Protein AF-A0A1R0LEW6-F1 (afdb_monomer_lite)

pLDDT: mean 81.39, std 16.22, range [41.88, 95.75]

Foldseek 3Di:
DDPPPDDDPVRVLVVVQQAAFVVVLPAPPQLVVQCVVVVNTGPVSQQADAPVNQLPGPSRAPVSVVSNQVSQVVSVHHHDHDDPPDDNVVSHVVPPVPDDDDPPPPPDD

Radius of gyration: 20.16 Å; chains: 1; bounding box: 90×30×34 Å

Sequence (109 aa):
EGIDMGPSPTDAALAADLALPIEELELTVRSYNCLKREGVHSVGELMARSEADLLDIRNFGAKSIDEVKAKLAGMGLGLKDSPPGFDPTAAAFDADDNGGTGFMETEQY

Structure (mmCIF, N/CA/C/O backbone):
data_AF-A0A1R0LEW6-F1
#
_entry.id   AF-A0A1R0LEW6-F1
#
loop_
_atom_site.group_PDB
_atom_site.id
_atom_site.type_symbol
_atom_site.label_atom_id
_atom_site.label_alt_id
_atom_site.label_comp_id
_atom_site.label_asym_id
_atom_site.label_entity_id
_atom_site.label_seq_id
_atom_site.pdbx_PDB_ins_code
_atom_site.Cartn_x
_atom_site.Cartn_y
_atom_site.Cartn_z
_atom_site.occupancy
_atom_site.B_iso_or_equiv
_atom_site.auth_seq_id
_atom_site.auth_comp_id
_atom_site.auth_asym_id
_atom_site.auth_atom_id
_atom_site.pdbx_PDB_model_num
ATOM 1 N N . GLU A 1 1 ? -36.928 -8.802 22.764 1.00 48.84 1 GLU A N 1
ATOM 2 C CA . GLU A 1 1 ? -36.569 -7.602 21.985 1.00 48.84 1 GLU A CA 1
ATOM 3 C C . GLU A 1 1 ? -35.124 -7.776 21.551 1.00 48.84 1 GLU A C 1
ATOM 5 O O . GLU A 1 1 ? -34.283 -8.039 22.402 1.00 48.84 1 GLU A O 1
ATOM 10 N N . GLY A 1 2 ? -34.865 -7.822 20.243 1.00 57.91 2 GLY A N 1
ATOM 11 C CA . GLY A 1 2 ? -33.509 -7.957 19.714 1.00 57.91 2 GLY A CA 1
ATOM 12 C C . GLY A 1 2 ? -32.853 -6.586 19.729 1.00 57.91 2 GLY A C 1
ATOM 13 O O . GLY A 1 2 ? -33.384 -5.659 19.126 1.00 57.91 2 GLY A O 1
ATOM 14 N N . ILE A 1 3 ? -31.752 -6.441 20.458 1.00 60.84 3 ILE A N 1
ATOM 15 C CA . ILE A 1 3 ? -30.924 -5.241 20.383 1.00 60.84 3 ILE A CA 1
ATOM 16 C C . ILE A 1 3 ? -30.279 -5.201 18.998 1.00 60.84 3 ILE A C 1
ATOM 18 O O . ILE A 1 3 ? -29.309 -5.901 18.723 1.00 60.84 3 ILE A O 1
ATOM 22 N N . ASP A 1 4 ? -30.869 -4.398 18.121 1.00 58.59 4 ASP A N 1
ATOM 23 C CA . ASP A 1 4 ? -30.281 -3.937 16.868 1.00 58.59 4 ASP A CA 1
ATOM 24 C C . ASP A 1 4 ? -29.152 -2.961 17.236 1.00 58.59 4 ASP A C 1
ATOM 26 O O . ASP A 1 4 ? -29.300 -1.737 17.241 1.00 58.59 4 ASP A O 1
ATOM 30 N N . MET A 1 5 ? -28.049 -3.521 17.739 1.00 55.16 5 MET A N 1
ATOM 31 C CA . MET A 1 5 ? -26.820 -2.775 17.939 1.00 55.16 5 MET A CA 1
ATOM 32 C C . MET A 1 5 ? -26.283 -2.529 16.535 1.00 55.16 5 MET A C 1
ATOM 34 O O . MET A 1 5 ?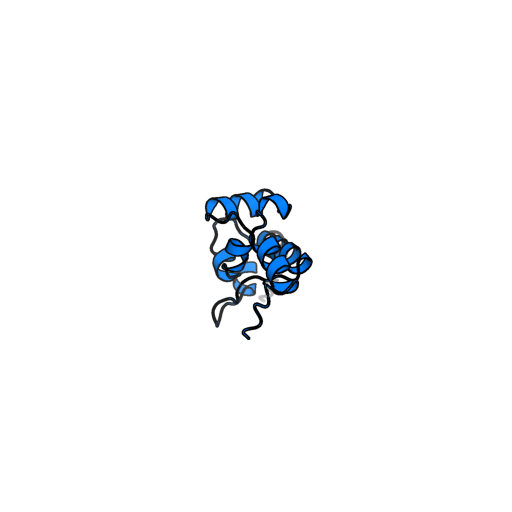 -25.637 -3.395 15.946 1.00 55.16 5 MET A O 1
ATOM 38 N N . GLY A 1 6 ? -26.623 -1.359 15.989 1.00 61.50 6 GLY A N 1
ATOM 39 C CA . GLY A 1 6 ? -25.984 -0.830 14.790 1.00 61.50 6 GLY A CA 1
ATOM 40 C C . GLY A 1 6 ? -24.460 -0.936 14.911 1.00 61.50 6 GLY A C 1
ATOM 41 O O . GLY A 1 6 ? -23.951 -1.072 16.030 1.00 61.50 6 GLY A O 1
ATOM 42 N N . PRO A 1 7 ? -23.734 -0.912 13.778 1.00 61.97 7 PRO A N 1
ATOM 43 C CA . PRO A 1 7 ? -22.305 -1.198 13.758 1.00 61.97 7 PRO A CA 1
ATOM 44 C C . PRO A 1 7 ? -21.616 -0.401 14.858 1.00 61.97 7 PRO A C 1
ATOM 46 O O . PRO A 1 7 ? -21.846 0.807 14.994 1.00 61.97 7 PRO A O 1
ATOM 49 N N . SER A 1 8 ? -20.827 -1.101 15.676 1.00 71.00 8 SER A N 1
ATOM 50 C CA . SER A 1 8 ? -20.051 -0.463 16.729 1.00 71.00 8 SER A CA 1
ATOM 51 C C . SER A 1 8 ? -19.300 0.724 16.116 1.00 71.00 8 SER A C 1
ATOM 53 O O . SER A 1 8 ? -18.830 0.613 14.980 1.00 71.00 8 SER A O 1
ATOM 55 N N . PRO A 1 9 ? -19.147 1.860 16.816 1.00 71.62 9 PRO A N 1
ATOM 56 C CA . PRO A 1 9 ? -18.369 2.987 16.301 1.00 71.62 9 PRO A CA 1
ATOM 57 C C . PRO A 1 9 ? -16.958 2.579 15.835 1.00 71.62 9 PRO A C 1
ATOM 59 O O . PRO A 1 9 ? -16.410 3.210 14.938 1.00 71.62 9 PRO A O 1
ATOM 62 N N . THR A 1 10 ? -16.400 1.491 16.379 1.00 74.94 10 THR A N 1
ATOM 63 C CA . THR A 1 10 ? -15.149 0.880 15.900 1.00 74.94 10 THR A CA 1
ATOM 64 C C . THR A 1 10 ? -15.275 0.202 14.537 1.00 74.94 10 THR A C 1
ATOM 66 O O . THR A 1 10 ? -14.384 0.351 13.708 1.00 74.94 10 THR A O 1
ATOM 69 N N . ASP A 1 11 ? -16.371 -0.509 14.275 1.00 76.50 11 ASP A N 1
ATOM 70 C CA . ASP A 1 11 ? -16.589 -1.208 13.003 1.00 76.50 11 ASP A CA 1
ATOM 71 C C . ASP A 1 11 ? -16.872 -0.215 11.873 1.00 76.50 11 ASP A C 1
ATOM 73 O O . ASP A 1 11 ? -16.410 -0.394 10.749 1.00 76.50 11 ASP A O 1
ATOM 77 N N . ALA A 1 12 ? -17.598 0.865 12.179 1.00 79.75 12 ALA A N 1
ATOM 78 C CA . ALA A 1 12 ? -17.854 1.942 11.229 1.00 79.75 12 ALA A CA 1
ATOM 79 C C . ALA A 1 12 ? -16.568 2.695 10.847 1.00 79.75 12 ALA A C 1
ATOM 81 O O . ALA A 1 12 ? -16.382 3.020 9.675 1.00 79.75 12 ALA A O 1
ATOM 82 N N . ALA A 1 13 ? -15.676 2.942 11.814 1.00 81.75 13 ALA A N 1
ATOM 83 C CA . ALA A 1 13 ? -14.372 3.552 11.556 1.00 81.75 13 ALA A CA 1
ATOM 84 C C . ALA A 1 13 ? -13.488 2.639 10.693 1.00 81.75 13 ALA A C 1
ATOM 86 O O . ALA A 1 13 ? -12.990 3.073 9.660 1.00 81.75 13 ALA A O 1
ATOM 87 N N . LEU A 1 14 ? -13.399 1.350 11.038 1.00 85.19 14 LEU A N 1
ATOM 88 C CA . LEU A 1 14 ? -12.642 0.378 10.251 1.00 85.19 14 LEU A CA 1
ATOM 89 C C . LEU A 1 14 ? -13.172 0.266 8.815 1.00 85.19 14 LEU A C 1
ATOM 91 O O . LEU A 1 14 ? -12.396 0.231 7.867 1.00 85.19 14 LEU A O 1
ATOM 95 N N . ALA A 1 15 ? -14.494 0.238 8.630 1.00 86.56 15 ALA A N 1
ATOM 96 C CA . ALA A 1 15 ? -15.093 0.204 7.298 1.00 86.56 15 ALA A CA 1
ATOM 97 C C . ALA A 1 15 ? -14.737 1.446 6.463 1.00 86.56 15 ALA A C 1
ATOM 99 O O . ALA A 1 15 ? -14.540 1.324 5.253 1.00 86.56 15 ALA A O 1
ATOM 100 N N . ALA A 1 16 ? -14.632 2.619 7.095 1.00 88.12 16 ALA A N 1
ATOM 101 C CA . ALA A 1 16 ? -14.185 3.838 6.430 1.00 8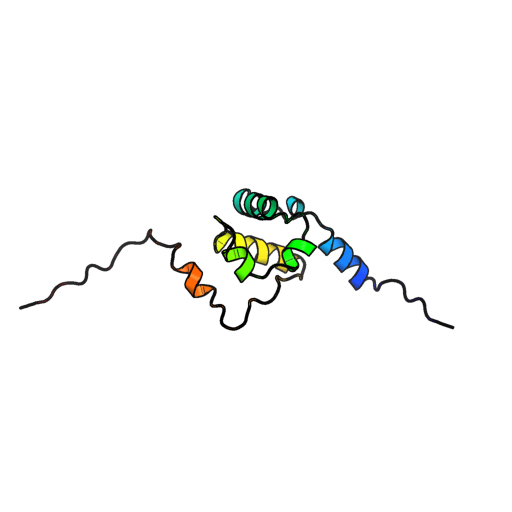8.12 16 ALA A CA 1
ATOM 102 C C . ALA A 1 16 ? -12.707 3.747 6.023 1.00 88.12 16 ALA A C 1
ATOM 104 O O . ALA A 1 16 ? -12.384 4.041 4.872 1.00 88.12 16 ALA A O 1
ATOM 105 N N . ASP A 1 17 ? -11.839 3.263 6.914 1.00 90.25 17 ASP A N 1
ATOM 106 C CA . ASP A 1 17 ? -10.409 3.114 6.624 1.00 90.25 17 ASP A CA 1
ATOM 107 C C . ASP A 1 17 ? -10.157 2.096 5.501 1.00 90.25 17 ASP A C 1
ATOM 109 O O . ASP A 1 17 ? -9.327 2.325 4.626 1.00 90.25 17 ASP A O 1
ATOM 113 N N . LEU A 1 18 ? -10.915 0.994 5.462 1.00 91.31 18 LEU A N 1
ATOM 114 C CA . LEU A 1 18 ? -10.822 -0.016 4.399 1.00 91.31 18 LEU A CA 1
ATOM 115 C C . LEU A 1 18 ? -11.309 0.504 3.038 1.00 91.31 18 LEU A C 1
ATOM 117 O O . LEU A 1 18 ? -10.805 0.070 1.999 1.00 91.31 18 LEU A O 1
ATOM 121 N N . ALA A 1 19 ? -12.284 1.416 3.033 1.00 92.56 19 ALA A N 1
ATOM 122 C CA . ALA A 1 19 ? -12.812 2.037 1.821 1.00 92.56 19 ALA A CA 1
ATOM 123 C C . ALA A 1 19 ? -11.914 3.162 1.277 1.00 92.56 19 ALA A C 1
ATOM 125 O O . ALA A 1 19 ? -12.137 3.629 0.157 1.00 92.56 19 ALA A O 1
ATOM 126 N N . LEU A 1 20 ? -10.904 3.586 2.043 1.00 94.00 20 LEU A N 1
ATOM 127 C CA . LEU A 1 20 ? -9.983 4.647 1.662 1.00 94.00 20 LEU A CA 1
ATOM 128 C C . LEU A 1 20 ? -9.206 4.265 0.385 1.00 94.00 20 LEU A C 1
ATOM 130 O O . LEU A 1 20 ? -8.657 3.157 0.302 1.00 94.00 20 LEU A O 1
ATOM 134 N N . PRO A 1 21 ? -9.128 5.147 -0.625 1.00 95.38 21 PRO A N 1
ATOM 135 C CA . PRO A 1 21 ? -8.347 4.882 -1.824 1.00 95.38 21 PRO A CA 1
ATOM 1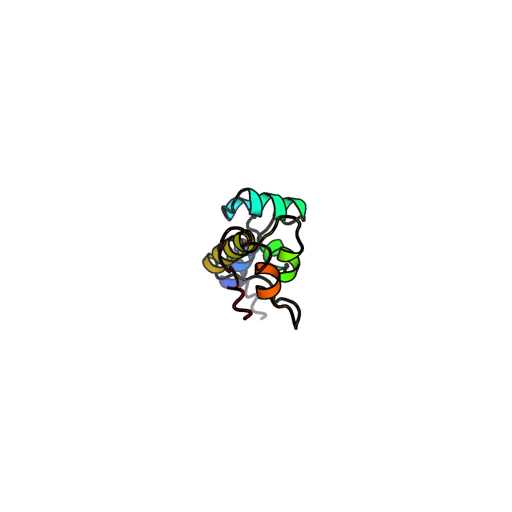36 C C . PRO A 1 21 ? -6.846 4.956 -1.527 1.00 95.38 21 PRO A C 1
ATOM 138 O O . PRO A 1 21 ? -6.383 5.790 -0.748 1.00 95.38 21 PRO A O 1
ATOM 141 N N . ILE A 1 22 ? -6.043 4.147 -2.225 1.00 94.25 22 ILE A N 1
ATOM 142 C CA . ILE A 1 22 ? -4.576 4.160 -2.046 1.00 94.25 22 ILE A CA 1
ATOM 143 C C . ILE A 1 22 ? -3.919 5.496 -2.439 1.00 94.25 22 ILE A C 1
ATOM 145 O O . ILE A 1 22 ? -2.761 5.737 -2.108 1.00 94.25 22 ILE A O 1
ATOM 149 N N . GLU A 1 23 ? -4.643 6.359 -3.155 1.00 93.06 23 GLU A N 1
ATOM 150 C CA . GLU A 1 23 ? -4.222 7.720 -3.513 1.00 93.06 23 GLU A CA 1
ATOM 151 C C . GLU A 1 23 ? -4.115 8.625 -2.279 1.00 93.06 23 GLU A C 1
ATOM 153 O O . GLU A 1 23 ? -3.231 9.477 -2.218 1.00 93.06 23 GLU A O 1
ATOM 158 N N . GLU A 1 24 ? -4.952 8.388 -1.266 1.00 92.75 24 GLU A N 1
ATOM 159 C CA . GLU A 1 24 ? -4.965 9.147 -0.011 1.00 92.75 24 GLU A CA 1
ATOM 160 C C . GLU A 1 24 ? -3.889 8.678 0.982 1.00 92.75 24 GLU A C 1
ATOM 162 O O . GLU A 1 24 ? -3.579 9.383 1.938 1.00 92.75 24 GLU A O 1
ATOM 167 N N . LEU A 1 25 ? -3.244 7.529 0.737 1.00 90.50 25 LEU A N 1
ATOM 168 C CA . LEU A 1 25 ? -2.113 7.062 1.550 1.00 90.50 25 LEU A CA 1
ATOM 169 C C . LEU A 1 25 ? -0.827 7.875 1.318 1.00 90.50 25 LEU A C 1
ATOM 171 O O . LEU A 1 25 ? 0.139 7.711 2.068 1.00 90.50 25 LEU A O 1
ATOM 175 N N . GLU A 1 26 ? -0.787 8.736 0.294 1.00 91.88 26 GLU A N 1
ATOM 176 C CA . GLU A 1 26 ? 0.390 9.533 -0.087 1.00 91.88 26 GLU A CA 1
ATOM 177 C C . GLU A 1 26 ? 1.661 8.669 -0.223 1.00 91.88 26 GLU A C 1
ATOM 179 O O . GLU A 1 26 ? 2.734 8.994 0.295 1.00 91.88 26 GLU A O 1
ATOM 184 N N . LEU A 1 27 ? 1.525 7.511 -0.875 1.00 93.19 27 LEU A N 1
ATOM 185 C CA . LEU A 1 27 ? 2.645 6.626 -1.192 1.00 93.19 27 LEU A CA 1
ATOM 186 C C . LEU A 1 27 ? 3.546 7.256 -2.258 1.00 93.19 27 LEU A C 1
ATOM 188 O O . LEU A 1 27 ? 3.119 8.111 -3.041 1.00 93.19 27 LEU A O 1
ATOM 192 N N . THR A 1 28 ? 4.792 6.788 -2.361 1.00 94.00 28 THR A N 1
ATOM 193 C CA . THR A 1 28 ? 5.631 7.215 -3.481 1.00 94.00 28 THR A CA 1
ATOM 194 C C . THR A 1 28 ? 5.028 6.786 -4.815 1.00 94.00 28 THR A C 1
ATOM 196 O O . THR A 1 28 ? 4.349 5.764 -4.934 1.00 94.00 28 THR A O 1
ATOM 199 N N . VAL A 1 29 ? 5.338 7.549 -5.867 1.00 92.94 29 VAL A N 1
ATOM 200 C CA . VAL A 1 29 ? 4.871 7.282 -7.238 1.00 92.94 29 VAL A CA 1
ATOM 201 C C . VAL A 1 29 ? 5.215 5.853 -7.688 1.00 92.94 29 VAL A C 1
ATOM 203 O O . VAL A 1 29 ? 4.460 5.250 -8.447 1.00 92.94 29 VAL A O 1
ATOM 206 N N . ARG A 1 30 ? 6.334 5.286 -7.215 1.00 90.75 30 ARG A N 1
ATOM 207 C CA . ARG A 1 30 ? 6.728 3.889 -7.467 1.00 90.75 30 ARG A CA 1
ATOM 208 C C . ARG A 1 30 ? 5.744 2.915 -6.822 1.00 90.75 30 ARG A C 1
ATOM 210 O O . ARG A 1 30 ? 5.146 2.122 -7.546 1.00 90.75 30 ARG A O 1
ATOM 217 N N . SER A 1 31 ? 5.563 3.010 -5.506 1.00 93.31 31 SER A N 1
ATOM 218 C CA . SER A 1 31 ? 4.692 2.132 -4.721 1.00 93.31 31 SER A CA 1
ATOM 219 C C . SER A 1 31 ? 3.245 2.203 -5.224 1.00 93.31 31 SER A C 1
ATOM 221 O O . SER A 1 31 ? 2.658 1.175 -5.557 1.00 93.31 31 SER A O 1
ATOM 223 N N . TYR A 1 32 ? 2.721 3.416 -5.430 1.00 94.62 32 TYR A N 1
ATOM 224 C CA . TYR A 1 32 ? 1.384 3.645 -5.988 1.00 94.62 32 TYR A CA 1
ATOM 225 C C . TYR A 1 32 ? 1.194 3.011 -7.375 1.00 94.62 32 TYR A C 1
ATOM 227 O O . TYR A 1 32 ? 0.233 2.276 -7.598 1.00 94.62 32 TYR A O 1
ATOM 235 N N . ASN A 1 33 ? 2.113 3.254 -8.318 1.00 94.50 33 ASN A N 1
ATOM 236 C CA . ASN A 1 33 ? 1.960 2.737 -9.682 1.00 94.50 33 ASN A CA 1
ATOM 237 C C . ASN A 1 33 ? 2.063 1.212 -9.758 1.00 94.50 33 ASN A C 1
ATOM 239 O O . ASN A 1 33 ? 1.440 0.614 -10.634 1.00 94.50 33 ASN A O 1
ATOM 243 N N . CYS A 1 34 ? 2.852 0.586 -8.884 1.00 93.75 34 CYS A N 1
ATOM 244 C CA . CYS A 1 34 ? 2.931 -0.870 -8.828 1.00 93.75 34 CYS A CA 1
ATOM 245 C C . CYS A 1 34 ? 1.619 -1.457 -8.293 1.00 93.75 34 CYS A C 1
ATOM 247 O O . CYS A 1 34 ? 1.017 -2.282 -8.972 1.00 93.75 34 CYS A O 1
ATOM 249 N N . LEU A 1 35 ? 1.112 -0.943 -7.167 1.00 94.06 35 LEU A N 1
ATOM 250 C CA . LEU A 1 35 ? -0.171 -1.372 -6.594 1.00 94.06 35 LEU A CA 1
ATOM 251 C C . LEU A 1 35 ? -1.332 -1.194 -7.582 1.00 94.06 35 LEU A C 1
ATOM 253 O O . LEU A 1 35 ? -2.106 -2.121 -7.813 1.00 94.06 35 LEU A O 1
ATOM 257 N N . LYS A 1 36 ? -1.396 -0.041 -8.257 1.00 93.94 36 LYS A N 1
ATOM 258 C CA . LYS A 1 36 ? -2.438 0.250 -9.249 1.00 93.94 36 LYS A CA 1
ATOM 259 C C . LYS A 1 36 ? -2.419 -0.706 -10.446 1.00 93.94 36 LYS A C 1
ATOM 261 O O . LYS A 1 36 ? -3.475 -1.005 -10.996 1.00 93.94 36 LYS A O 1
ATOM 266 N N . ARG A 1 37 ? -1.240 -1.174 -10.870 1.00 93.06 37 ARG A N 1
ATOM 267 C CA . ARG A 1 37 ? -1.096 -2.145 -11.973 1.00 93.06 37 ARG A CA 1
ATOM 268 C C . ARG A 1 37 ? -1.508 -3.556 -11.573 1.00 93.06 37 ARG A C 1
ATOM 270 O O . ARG A 1 37 ? -2.020 -4.280 -12.417 1.00 93.06 37 ARG A O 1
ATOM 277 N N . GLU A 1 38 ? -1.336 -3.897 -10.303 1.00 93.44 38 GLU A N 1
ATOM 278 C CA . GLU A 1 38 ? -1.788 -5.161 -9.707 1.00 93.44 38 GLU A CA 1
ATOM 279 C C . GLU A 1 38 ? -3.285 -5.155 -9.352 1.00 93.44 38 GLU A C 1
ATOM 281 O O . GLU A 1 38 ? -3.801 -6.110 -8.771 1.00 93.44 38 GLU A O 1
ATOM 286 N N . GLY A 1 39 ? -3.999 -4.079 -9.710 1.00 93.06 39 GLY A N 1
ATOM 287 C CA . GLY A 1 39 ? -5.432 -3.932 -9.469 1.00 93.06 39 GLY A CA 1
ATOM 288 C C . GLY A 1 39 ? -5.785 -3.606 -8.020 1.00 93.06 39 GLY A C 1
ATOM 289 O O . GLY A 1 39 ? -6.915 -3.852 -7.618 1.00 93.06 39 GLY A O 1
ATOM 290 N N . VAL A 1 40 ? -4.833 -3.084 -7.240 1.00 94.88 40 VAL A N 1
ATOM 291 C CA . VAL A 1 40 ? -5.080 -2.582 -5.884 1.00 94.88 40 VAL A CA 1
ATOM 292 C C . VAL A 1 40 ? -5.408 -1.092 -5.967 1.00 94.88 40 VAL A C 1
ATOM 294 O O . VAL A 1 40 ? -4.611 -0.285 -6.457 1.00 94.88 40 VAL A O 1
ATOM 297 N N . HIS A 1 41 ? -6.595 -0.727 -5.500 1.00 94.88 41 HIS A N 1
ATOM 298 C CA . HIS A 1 41 ? -7.153 0.623 -5.555 1.00 94.88 41 HIS A CA 1
ATOM 299 C C . HIS A 1 41 ? -7.595 1.143 -4.184 1.00 94.88 41 HIS A C 1
ATOM 301 O O . HIS A 1 41 ? -7.641 2.359 -3.991 1.00 94.88 41 HIS A O 1
ATOM 307 N N . SER A 1 42 ? -7.851 0.253 -3.223 1.00 95.75 42 SER A N 1
ATOM 308 C CA . SER A 1 42 ? -8.254 0.602 -1.854 1.00 95.75 42 SER A CA 1
ATOM 309 C C . SER A 1 42 ? -7.326 0.023 -0.782 1.00 95.75 42 SER A C 1
ATOM 311 O O . SER A 1 42 ? -6.588 -0.937 -1.018 1.00 95.75 42 SER A O 1
ATOM 313 N N . VAL A 1 43 ? -7.383 0.596 0.424 1.00 94.56 43 VAL A N 1
ATOM 314 C CA . VAL A 1 43 ? -6.689 0.078 1.614 1.00 94.56 43 VAL A CA 1
ATOM 315 C C . VAL A 1 43 ? -7.160 -1.334 1.956 1.00 94.56 43 VAL A C 1
ATOM 317 O O . VAL A 1 43 ? -6.335 -2.186 2.281 1.00 94.56 43 VAL A O 1
ATOM 320 N N . GLY A 1 44 ? -8.457 -1.622 1.829 1.00 94.00 44 GLY A N 1
ATOM 321 C CA . GLY A 1 44 ? -8.987 -2.960 2.092 1.00 94.00 44 GLY A CA 1
ATOM 322 C C . GLY A 1 44 ? -8.403 -4.030 1.165 1.00 94.00 44 GLY A C 1
ATOM 323 O O . GLY A 1 44 ? -8.039 -5.114 1.620 1.00 94.00 44 GLY A O 1
ATOM 324 N N . GLU A 1 45 ? -8.236 -3.714 -0.121 1.00 94.69 45 GLU A N 1
ATOM 325 C CA . GLU A 1 45 ? -7.560 -4.603 -1.076 1.00 94.69 45 GLU A CA 1
ATOM 326 C C . GLU A 1 45 ? -6.072 -4.769 -0.758 1.00 94.69 45 GLU A C 1
ATOM 328 O O . GLU A 1 45 ? -5.529 -5.865 -0.906 1.00 94.69 45 GLU A O 1
ATOM 333 N N . LEU A 1 46 ? -5.416 -3.702 -0.295 1.00 94.25 46 LEU A N 1
ATOM 334 C CA . LEU A 1 46 ? -4.014 -3.736 0.109 1.00 94.25 46 LEU A CA 1
ATOM 335 C C . LEU A 1 46 ? -3.797 -4.631 1.337 1.00 94.25 46 LEU A C 1
ATOM 337 O O . LEU A 1 46 ? -2.887 -5.453 1.334 1.00 94.25 46 LEU A O 1
ATOM 341 N N . MET A 1 47 ? -4.661 -4.531 2.352 1.00 93.75 47 MET A N 1
ATOM 342 C CA . MET A 1 47 ? -4.607 -5.373 3.556 1.00 93.75 47 MET A CA 1
ATOM 343 C C . MET A 1 47 ? -4.859 -6.854 3.266 1.00 93.75 47 MET A C 1
ATOM 345 O O . MET A 1 47 ? -4.376 -7.717 3.995 1.00 93.75 47 MET A O 1
ATOM 349 N N . ALA A 1 48 ? -5.601 -7.168 2.202 1.00 92.88 48 ALA A N 1
ATOM 350 C CA . ALA A 1 48 ? -5.827 -8.548 1.784 1.00 92.88 48 ALA A CA 1
ATOM 351 C C . ALA A 1 48 ? -4.570 -9.214 1.190 1.00 92.88 48 ALA A C 1
ATOM 353 O O . ALA A 1 48 ? -4.538 -10.445 1.065 1.00 92.88 48 ALA A O 1
ATOM 354 N N . ARG A 1 49 ? -3.544 -8.428 0.833 1.00 93.38 49 ARG A N 1
ATOM 355 C CA . ARG A 1 49 ? -2.253 -8.914 0.335 1.00 93.38 49 ARG A CA 1
ATOM 356 C C . ARG A 1 49 ? -1.274 -9.129 1.482 1.00 93.38 49 ARG A C 1
ATOM 358 O O . ARG A 1 49 ? -1.226 -8.353 2.438 1.00 93.38 49 ARG A O 1
ATOM 365 N N . SER A 1 50 ? -0.493 -10.198 1.377 1.00 94.12 50 SER A N 1
ATOM 366 C CA . SER A 1 50 ? 0.632 -10.437 2.277 1.00 94.12 50 SER A CA 1
ATOM 367 C C . SER A 1 50 ? 1.883 -9.711 1.793 1.00 94.12 50 SER A C 1
ATOM 369 O O . SER A 1 50 ? 1.993 -9.334 0.628 1.00 94.12 50 SER A O 1
ATOM 371 N N . GLU A 1 51 ? 2.859 -9.541 2.678 1.00 91.69 51 GLU A N 1
ATOM 372 C CA . GLU A 1 51 ? 4.167 -9.006 2.292 1.00 91.69 51 GLU A CA 1
ATOM 373 C C . GLU A 1 51 ? 4.848 -9.858 1.209 1.00 91.69 51 GLU A C 1
ATOM 375 O O . GLU A 1 51 ? 5.477 -9.304 0.311 1.00 91.69 51 GLU A O 1
ATOM 380 N N . ALA A 1 52 ? 4.667 -11.181 1.251 1.00 91.56 52 ALA A N 1
ATOM 381 C CA . ALA A 1 52 ? 5.150 -12.081 0.207 1.00 91.56 52 ALA A CA 1
ATOM 382 C C . ALA A 1 52 ? 4.513 -11.777 -1.157 1.00 91.56 52 ALA A C 1
ATOM 384 O O . ALA A 1 52 ? 5.228 -11.634 -2.145 1.00 91.56 52 ALA A O 1
ATOM 385 N N . ASP A 1 53 ? 3.188 -11.591 -1.196 1.00 92.12 53 ASP A N 1
ATOM 386 C CA . ASP A 1 53 ? 2.479 -11.239 -2.433 1.00 92.12 53 ASP A CA 1
ATOM 387 C C . ASP A 1 53 ? 2.959 -9.895 -2.990 1.00 92.12 53 ASP A C 1
ATOM 389 O O . ASP A 1 53 ? 3.019 -9.711 -4.202 1.00 92.12 53 ASP A O 1
ATOM 393 N N . LEU A 1 54 ? 3.284 -8.946 -2.104 1.00 92.00 54 LEU A N 1
ATOM 394 C CA . LEU A 1 54 ? 3.800 -7.642 -2.502 1.00 92.00 54 LEU A CA 1
ATOM 395 C C . LEU A 1 54 ? 5.238 -7.722 -3.031 1.00 92.00 54 LEU A C 1
ATOM 397 O O . LEU A 1 54 ? 5.555 -7.004 -3.974 1.00 92.00 54 LEU A O 1
ATOM 401 N N . LEU A 1 55 ? 6.095 -8.582 -2.468 1.00 90.75 55 LEU A N 1
ATOM 402 C CA . LEU A 1 55 ? 7.464 -8.798 -2.966 1.00 90.75 55 LEU A CA 1
ATOM 403 C C . LEU A 1 55 ? 7.504 -9.458 -4.347 1.00 90.75 55 LEU A C 1
ATOM 405 O O . LEU A 1 55 ? 8.428 -9.192 -5.113 1.00 90.75 55 LEU A O 1
ATOM 409 N N . ASP A 1 56 ? 6.489 -10.249 -4.690 1.00 90.06 56 ASP A N 1
ATOM 410 C CA . ASP A 1 56 ? 6.355 -10.845 -6.023 1.00 90.06 56 ASP A CA 1
ATOM 411 C C . ASP A 1 56 ? 5.975 -9.818 -7.110 1.00 90.06 56 ASP A C 1
ATOM 413 O O . ASP A 1 56 ? 6.140 -10.075 -8.309 1.00 90.06 56 ASP A O 1
ATOM 417 N N . ILE A 1 57 ? 5.498 -8.625 -6.731 1.00 89.50 57 ILE A N 1
ATOM 418 C CA . ILE A 1 57 ? 5.132 -7.575 -7.686 1.00 89.50 57 ILE A CA 1
ATOM 419 C C . ILE A 1 57 ? 6.391 -7.022 -8.356 1.00 89.50 57 ILE A C 1
ATOM 421 O O . ILE A 1 57 ? 7.330 -6.526 -7.728 1.00 89.50 57 ILE A O 1
ATOM 425 N N . ARG A 1 58 ? 6.388 -6.999 -9.691 1.00 86.88 58 ARG A N 1
ATOM 426 C CA . ARG A 1 58 ? 7.534 -6.511 -10.463 1.00 86.88 58 ARG A CA 1
ATOM 427 C C . ARG A 1 58 ? 7.847 -5.041 -10.148 1.00 86.88 58 ARG A C 1
ATOM 429 O O . ARG A 1 58 ? 7.049 -4.147 -10.430 1.00 86.88 58 ARG A O 1
ATOM 436 N N . ASN A 1 59 ? 9.090 -4.777 -9.739 1.00 83.50 59 ASN A N 1
ATOM 437 C CA . ASN A 1 59 ? 9.605 -3.465 -9.303 1.00 83.50 59 ASN A CA 1
ATOM 438 C C . ASN A 1 59 ? 9.059 -2.968 -7.954 1.00 83.50 59 ASN A C 1
ATOM 440 O O . ASN A 1 59 ? 9.257 -1.792 -7.624 1.00 83.50 59 ASN A O 1
ATOM 444 N N . PHE A 1 60 ? 8.411 -3.842 -7.190 1.00 89.31 60 PHE A N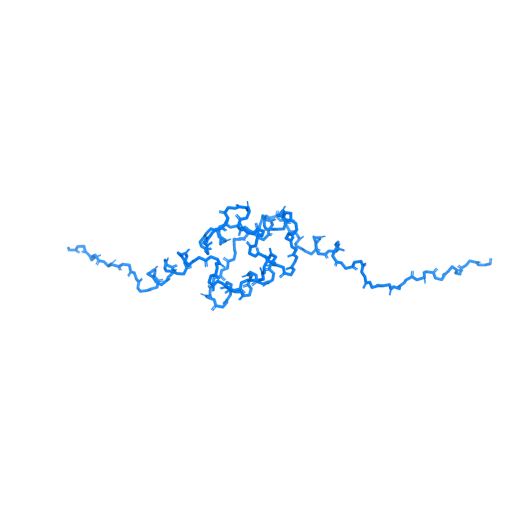 1
ATOM 445 C CA . PHE A 1 60 ? 8.109 -3.624 -5.786 1.00 89.31 60 PHE A CA 1
ATOM 446 C C . PHE A 1 60 ? 9.277 -4.165 -4.964 1.00 89.31 60 PHE A C 1
ATOM 448 O O . PHE A 1 60 ? 9.711 -5.292 -5.161 1.00 89.31 60 PHE A O 1
ATOM 455 N N . GLY A 1 61 ? 9.861 -3.327 -4.114 1.00 87.56 61 GLY A N 1
ATOM 456 C CA . GLY A 1 61 ? 11.015 -3.705 -3.296 1.00 87.56 61 GLY A CA 1
ATOM 457 C C . GLY A 1 61 ? 10.772 -3.418 -1.823 1.00 87.56 61 GLY A C 1
ATOM 458 O O . GLY A 1 61 ? 9.779 -2.778 -1.476 1.00 87.56 61 GLY A O 1
ATOM 459 N N . ALA A 1 62 ? 11.727 -3.812 -0.976 1.00 87.19 62 ALA A N 1
ATOM 460 C CA . ALA A 1 62 ? 11.668 -3.623 0.478 1.00 87.19 62 ALA A CA 1
ATOM 461 C C . ALA A 1 62 ? 11.252 -2.195 0.883 1.00 87.19 62 ALA A C 1
ATOM 463 O O . ALA A 1 62 ? 10.322 -2.021 1.659 1.00 87.19 62 ALA A O 1
ATOM 464 N N . LYS A 1 63 ? 11.820 -1.161 0.244 1.00 89.44 63 LYS A N 1
ATOM 465 C CA . LYS A 1 63 ? 11.451 0.245 0.506 1.00 89.44 63 LYS A CA 1
ATOM 466 C C . LYS A 1 63 ? 9.970 0.552 0.247 1.00 89.44 63 LYS A C 1
ATOM 468 O O . LYS A 1 63 ? 9.351 1.262 1.028 1.00 89.44 63 LYS A O 1
ATOM 473 N N . SER A 1 64 ? 9.393 0.022 -0.835 1.00 92.00 64 SER A N 1
ATOM 474 C CA . SER A 1 64 ? 7.967 0.211 -1.148 1.00 92.00 64 SER A CA 1
ATOM 475 C C . SER A 1 64 ? 7.061 -0.503 -0.145 1.00 92.00 64 SER A C 1
ATOM 477 O O . SER A 1 64 ? 5.977 -0.014 0.163 1.00 92.00 64 SER A O 1
ATOM 479 N N . ILE A 1 65 ? 7.513 -1.636 0.391 1.00 92.44 65 ILE A N 1
ATOM 480 C CA . ILE A 1 65 ? 6.799 -2.384 1.432 1.00 92.44 65 ILE A CA 1
ATOM 481 C C . ILE A 1 65 ? 6.856 -1.641 2.757 1.00 92.44 65 ILE A C 1
ATOM 483 O O . ILE A 1 65 ? 5.823 -1.495 3.406 1.00 92.44 65 ILE A O 1
ATOM 487 N N . ASP A 1 66 ? 8.028 -1.137 3.134 1.00 92.06 66 ASP A N 1
ATOM 488 C CA . ASP A 1 66 ? 8.207 -0.355 4.354 1.00 92.06 66 ASP A CA 1
ATOM 489 C C . ASP A 1 66 ? 7.327 0.899 4.340 1.00 92.06 66 ASP A C 1
ATOM 491 O O . ASP A 1 66 ? 6.668 1.200 5.334 1.00 92.06 66 ASP A O 1
ATOM 495 N N . GLU A 1 67 ? 7.240 1.589 3.198 1.00 92.94 67 GLU A N 1
ATOM 496 C CA . GLU A 1 67 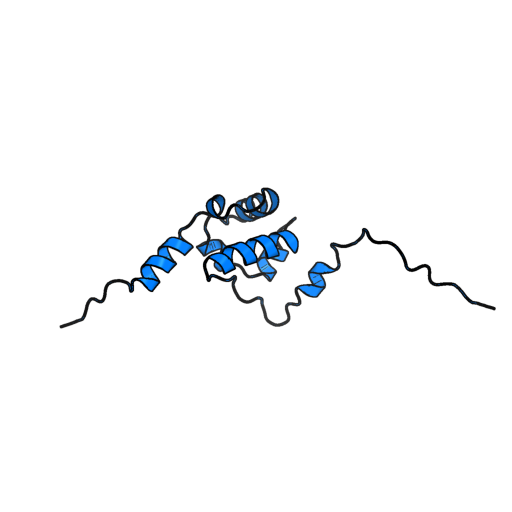? 6.316 2.714 3.005 1.00 92.94 67 GLU A CA 1
ATOM 497 C C . GLU A 1 67 ? 4.859 2.311 3.259 1.00 92.94 67 GLU A C 1
ATOM 499 O O . GLU A 1 67 ? 4.157 2.973 4.025 1.00 92.94 67 GLU A O 1
ATOM 504 N N . VAL A 1 68 ? 4.407 1.213 2.646 1.00 93.81 68 VAL A N 1
ATOM 505 C CA . VAL A 1 68 ? 3.042 0.700 2.826 1.00 93.81 68 VAL A CA 1
ATOM 506 C C . VAL A 1 68 ? 2.780 0.339 4.288 1.00 93.81 68 VAL A C 1
ATOM 508 O O . VAL A 1 68 ? 1.783 0.781 4.860 1.00 93.81 68 VAL A O 1
ATOM 511 N N . LYS A 1 69 ? 3.684 -0.418 4.916 1.00 93.06 69 LYS A N 1
ATOM 512 C CA . LYS A 1 69 ? 3.575 -0.824 6.322 1.00 93.06 69 LYS A CA 1
ATOM 513 C C . LYS A 1 69 ? 3.526 0.382 7.253 1.00 93.06 69 LYS A C 1
ATOM 515 O O . LYS A 1 69 ? 2.696 0.405 8.155 1.00 93.06 69 LYS A O 1
ATOM 520 N N . ALA A 1 70 ? 4.366 1.391 7.024 1.00 93.81 70 ALA A N 1
ATOM 521 C CA . ALA A 1 70 ? 4.387 2.605 7.835 1.00 93.81 70 ALA A CA 1
ATOM 522 C C . ALA A 1 70 ? 3.063 3.381 7.744 1.00 93.81 70 ALA A C 1
ATOM 524 O O . ALA A 1 70 ? 2.556 3.851 8.764 1.00 93.81 70 ALA A O 1
ATOM 525 N N . LYS A 1 71 ? 2.474 3.485 6.543 1.00 93.50 71 LYS A N 1
ATOM 526 C CA . LYS A 1 71 ? 1.178 4.153 6.345 1.00 93.50 71 LYS A CA 1
ATOM 527 C C . LYS A 1 71 ? 0.030 3.389 7.002 1.00 93.50 71 LYS A C 1
ATOM 529 O O . LYS A 1 71 ? -0.766 4.001 7.709 1.00 93.50 71 LYS A O 1
ATOM 534 N N . LEU A 1 72 ? -0.009 2.065 6.840 1.00 92.56 72 LEU A N 1
ATOM 535 C CA . LEU A 1 72 ? -1.008 1.212 7.492 1.00 92.56 72 LEU A CA 1
ATOM 536 C C . LEU A 1 72 ? -0.883 1.262 9.021 1.00 92.56 72 LEU A C 1
ATOM 538 O O . LEU A 1 72 ? -1.884 1.445 9.709 1.00 92.56 72 LEU A O 1
ATOM 542 N N . ALA A 1 73 ? 0.340 1.206 9.556 1.00 92.25 73 ALA A N 1
ATOM 543 C CA . ALA A 1 73 ? 0.585 1.293 10.994 1.00 92.25 73 ALA A CA 1
ATOM 544 C C . ALA A 1 73 ? 0.104 2.626 11.594 1.00 92.25 73 ALA A C 1
ATOM 546 O O . ALA A 1 73 ? -0.406 2.643 12.713 1.00 92.25 73 ALA A O 1
ATOM 547 N N . GLY A 1 74 ? 0.202 3.730 10.843 1.00 90.56 74 GLY A N 1
ATOM 548 C CA . GLY A 1 74 ? -0.343 5.032 11.246 1.00 90.56 74 GLY A CA 1
ATOM 549 C C . GLY A 1 74 ? -1.868 5.048 11.416 1.00 90.56 74 GLY A C 1
ATOM 550 O O . GLY A 1 74 ? -2.383 5.857 12.182 1.00 90.56 74 GLY A O 1
ATOM 551 N N . MET A 1 75 ? -2.574 4.130 10.750 1.00 89.06 75 MET A N 1
ATOM 552 C CA . MET A 1 75 ? -4.025 3.929 10.849 1.00 89.06 75 MET A CA 1
ATOM 553 C C . MET A 1 75 ? -4.396 2.811 11.839 1.00 89.06 75 MET A C 1
ATOM 555 O O . MET A 1 75 ? -5.567 2.500 12.015 1.00 89.06 75 MET A O 1
ATOM 559 N N . GLY A 1 76 ? -3.410 2.177 12.488 1.00 90.25 76 GLY A N 1
ATOM 560 C CA . GLY A 1 76 ? -3.634 0.990 13.320 1.00 90.25 76 GLY A CA 1
ATOM 561 C C . GLY A 1 76 ? -3.952 -0.277 12.515 1.00 90.25 76 GLY A C 1
ATOM 562 O O . GLY A 1 76 ? -4.479 -1.240 13.070 1.00 90.25 76 GLY A O 1
ATOM 563 N N . LEU A 1 77 ? -3.634 -0.280 11.219 1.00 91.81 77 LEU A N 1
ATOM 564 C CA . LEU A 1 77 ? -3.860 -1.382 10.289 1.00 91.81 77 LEU A CA 1
ATOM 565 C C . LEU A 1 77 ? -2.559 -2.136 9.994 1.00 91.81 77 LEU A C 1
ATOM 567 O O . LEU A 1 77 ? -1.453 -1.658 10.254 1.00 91.81 77 LEU A O 1
ATOM 571 N N . GLY A 1 78 ? -2.693 -3.325 9.407 1.00 92.38 78 GLY A N 1
ATOM 572 C CA . GLY A 1 78 ? -1.569 -4.174 9.025 1.00 92.38 78 GLY A CA 1
ATOM 573 C C . GLY A 1 78 ? -1.859 -4.990 7.771 1.00 92.38 78 GLY A C 1
ATOM 574 O O . GLY A 1 78 ? -3.013 -5.204 7.404 1.00 92.38 78 GLY A O 1
ATOM 575 N N . LEU A 1 79 ? -0.790 -5.429 7.109 1.00 93.50 79 LEU A N 1
ATOM 576 C CA . LEU A 1 79 ? -0.878 -6.385 6.007 1.00 93.50 79 LEU A CA 1
ATOM 577 C C . LEU A 1 79 ? -1.256 -7.775 6.525 1.00 93.50 79 LEU A C 1
ATOM 579 O O . LEU A 1 79 ? -1.109 -8.076 7.712 1.00 93.50 79 LEU A O 1
ATOM 583 N N . LYS A 1 80 ? -1.694 -8.637 5.609 1.00 93.62 80 LYS A N 1
ATOM 584 C CA . LYS A 1 80 ? -1.942 -10.046 5.903 1.00 93.62 80 LYS A CA 1
ATOM 585 C C . LYS A 1 80 ? -0.644 -10.777 6.253 1.00 93.62 80 LYS A C 1
ATOM 587 O O . LYS A 1 80 ? 0.413 -10.489 5.688 1.00 93.62 80 LYS A O 1
ATOM 592 N N . ASP A 1 81 ? -0.760 -11.779 7.120 1.00 91.00 81 ASP A N 1
ATOM 593 C CA . ASP A 1 81 ? 0.339 -12.686 7.435 1.00 91.00 81 ASP A CA 1
ATOM 594 C C . ASP A 1 81 ? 0.890 -13.358 6.172 1.00 91.00 81 ASP A C 1
ATOM 596 O O . ASP A 1 81 ? 0.146 -13.876 5.328 1.00 91.00 81 ASP A O 1
ATOM 600 N N . SER A 1 82 ? 2.215 -13.361 6.061 1.00 90.44 82 SER A N 1
ATOM 601 C CA . SER A 1 82 ? 2.928 -14.094 5.021 1.00 90.44 82 SER A CA 1
ATOM 602 C C . SER A 1 82 ? 2.812 -15.610 5.228 1.00 90.44 82 SER A C 1
ATOM 604 O O . SER A 1 82 ? 2.643 -16.077 6.359 1.00 90.44 82 SER A O 1
ATOM 606 N N . PRO A 1 83 ? 2.911 -16.411 4.151 1.00 88.38 83 PRO A N 1
ATOM 607 C CA . PRO A 1 83 ? 2.858 -17.864 4.249 1.00 88.38 83 PRO A CA 1
ATOM 608 C C . PRO A 1 83 ? 3.960 -18.431 5.167 1.00 88.38 83 PRO A C 1
ATOM 610 O O . PRO A 1 83 ? 5.044 -17.852 5.283 1.00 88.38 83 PRO A O 1
ATOM 613 N N . PRO A 1 84 ? 3.715 -19.581 5.826 1.00 87.62 84 PRO A N 1
ATOM 614 C CA . PRO A 1 84 ? 4.683 -20.183 6.736 1.00 87.62 84 PRO A CA 1
ATOM 615 C C . PRO A 1 84 ? 5.976 -20.551 5.999 1.00 87.62 84 PRO A C 1
ATOM 617 O O . PRO A 1 84 ? 5.940 -21.181 4.944 1.00 87.62 84 PRO A O 1
ATOM 620 N N . GLY A 1 85 ? 7.120 -20.175 6.576 1.00 85.50 85 GLY A N 1
ATOM 621 C CA . GLY A 1 85 ? 8.439 -20.374 5.963 1.00 85.50 85 GLY A CA 1
ATOM 622 C C . GLY A 1 85 ? 8.880 -19.249 5.024 1.00 85.50 85 GLY A C 1
ATOM 623 O O . GLY A 1 85 ? 9.942 -19.357 4.418 1.00 85.50 85 GLY A O 1
ATOM 624 N N . PHE A 1 86 ? 8.097 -18.175 4.910 1.00 85.12 86 PHE A N 1
ATOM 625 C CA . PHE A 1 86 ? 8.516 -16.966 4.218 1.00 85.12 86 PHE A CA 1
ATOM 626 C C . PHE A 1 86 ? 9.586 -16.214 5.020 1.00 85.12 86 PHE A C 1
ATOM 628 O O . PHE A 1 86 ? 9.351 -15.832 6.167 1.00 85.12 86 PHE A O 1
ATOM 635 N N . ASP A 1 87 ? 10.745 -15.990 4.402 1.00 82.75 87 ASP A N 1
ATOM 636 C CA . ASP A 1 87 ? 11.826 -15.172 4.949 1.00 82.75 87 ASP A CA 1
ATOM 637 C C . ASP A 1 87 ? 11.959 -13.876 4.124 1.00 82.75 87 ASP A C 1
ATOM 639 O O . ASP A 1 87 ? 12.546 -13.904 3.038 1.00 82.75 87 ASP A O 1
ATOM 643 N N . PRO A 1 88 ? 11.431 -12.731 4.603 1.00 76.19 88 PRO A N 1
ATOM 644 C CA . PRO A 1 88 ? 11.542 -11.455 3.892 1.00 76.19 88 PRO A CA 1
ATOM 645 C C . PRO A 1 88 ? 12.993 -10.976 3.778 1.00 76.19 88 PRO A C 1
ATOM 647 O O . PRO A 1 88 ? 13.320 -10.196 2.883 1.00 76.19 88 PRO A O 1
ATOM 650 N N . THR A 1 89 ? 13.878 -11.456 4.656 1.00 76.62 89 THR A N 1
ATOM 651 C CA . THR A 1 89 ? 15.299 -11.108 4.634 1.00 76.62 89 THR A CA 1
ATOM 652 C C . THR A 1 89 ? 15.967 -11.681 3.390 1.00 76.62 89 THR A C 1
ATOM 654 O O . THR A 1 89 ? 16.750 -10.980 2.758 1.00 76.62 89 THR A O 1
ATOM 657 N N . ALA A 1 90 ? 15.588 -12.895 2.972 1.00 70.56 90 ALA A N 1
ATOM 658 C CA . ALA A 1 90 ? 16.111 -13.542 1.767 1.00 70.56 90 ALA A CA 1
ATOM 659 C C . ALA A 1 90 ? 15.890 -12.705 0.493 1.00 70.56 90 ALA A C 1
ATOM 661 O O . ALA A 1 90 ? 16.772 -12.641 -0.358 1.00 70.56 90 ALA A O 1
ATOM 662 N N . ALA A 1 91 ? 14.746 -12.021 0.388 1.00 63.62 91 ALA A N 1
ATOM 663 C CA . ALA A 1 91 ? 14.418 -11.154 -0.746 1.00 63.62 91 ALA A CA 1
ATOM 664 C C . ALA A 1 91 ? 15.097 -9.768 -0.686 1.00 63.62 91 ALA A C 1
ATOM 666 O O . ALA A 1 91 ? 15.152 -9.059 -1.689 1.00 63.62 91 ALA A O 1
ATOM 667 N N . ALA A 1 92 ? 15.611 -9.357 0.478 1.00 60.47 92 ALA A N 1
ATOM 668 C CA . ALA A 1 92 ? 16.251 -8.055 0.667 1.00 60.47 92 ALA A CA 1
ATOM 669 C C . ALA A 1 92 ? 17.727 -8.025 0.218 1.00 60.47 92 ALA A C 1
ATOM 671 O O . ALA A 1 92 ? 18.261 -6.944 -0.033 1.00 60.47 92 ALA A O 1
ATOM 672 N N . PHE A 1 93 ? 18.382 -9.186 0.084 1.00 55.56 93 PHE A N 1
ATOM 673 C CA . PHE A 1 93 ? 19.811 -9.273 -0.251 1.00 55.56 93 PHE A CA 1
ATOM 674 C C . PHE A 1 93 ? 20.144 -8.936 -1.714 1.00 55.56 93 PHE A C 1
ATOM 676 O O . PHE A 1 93 ? 21.289 -8.602 -2.001 1.00 55.56 93 PHE A O 1
ATOM 683 N N . ASP A 1 94 ? 19.169 -8.945 -2.627 1.00 52.84 94 ASP A N 1
ATOM 684 C CA . ASP A 1 94 ? 19.388 -8.566 -4.034 1.00 52.84 94 ASP A CA 1
ATOM 685 C C . ASP A 1 94 ? 19.370 -7.038 -4.273 1.00 52.84 94 ASP A C 1
ATOM 687 O O . ASP A 1 94 ? 19.591 -6.577 -5.394 1.00 52.84 94 ASP A O 1
ATOM 691 N N . ALA A 1 95 ? 19.098 -6.222 -3.243 1.00 52.91 95 ALA A N 1
ATOM 692 C CA . ALA A 1 95 ? 18.879 -4.778 -3.392 1.00 52.91 95 ALA A CA 1
ATOM 693 C C . ALA A 1 95 ? 20.039 -3.874 -2.923 1.00 52.91 95 ALA A C 1
ATOM 695 O O . ALA A 1 95 ? 19.902 -2.652 -3.027 1.00 52.91 95 ALA A O 1
ATOM 696 N N . ASP A 1 96 ? 21.163 -4.432 -2.453 1.00 49.06 96 ASP A N 1
ATOM 697 C CA . ASP A 1 96 ? 22.337 -3.662 -1.995 1.00 49.06 96 ASP A CA 1
ATOM 698 C C . ASP A 1 96 ? 23.645 -4.026 -2.732 1.00 49.06 96 ASP A C 1
ATOM 700 O O . ASP A 1 96 ? 24.702 -4.161 -2.127 1.00 49.06 96 ASP A O 1
ATOM 704 N N . ASP A 1 97 ? 23.616 -4.147 -4.066 1.00 51.84 97 ASP A N 1
ATOM 705 C CA . ASP A 1 97 ? 24.845 -4.188 -4.889 1.00 51.84 97 ASP A CA 1
ATOM 706 C C . ASP A 1 97 ? 25.374 -2.774 -5.215 1.00 51.84 97 ASP A C 1
ATOM 708 O O . ASP A 1 97 ? 25.670 -2.421 -6.357 1.00 51.84 97 ASP A O 1
ATOM 712 N N . ASN A 1 98 ? 25.479 -1.902 -4.208 1.00 61.88 98 ASN A N 1
ATOM 713 C CA . ASN A 1 98 ? 26.330 -0.714 -4.329 1.00 61.88 98 ASN A CA 1
ATOM 714 C C . ASN A 1 98 ? 26.999 -0.356 -2.997 1.00 61.88 98 ASN A C 1
ATOM 716 O O . ASN A 1 98 ? 26.755 0.693 -2.405 1.00 61.88 98 ASN A O 1
ATOM 720 N N . GLY A 1 99 ? 27.877 -1.250 -2.547 1.00 46.91 99 GLY A N 1
ATOM 721 C CA . GLY A 1 99 ? 28.736 -1.043 -1.387 1.00 46.91 99 GLY A CA 1
ATOM 722 C C . GLY A 1 99 ? 29.936 -1.981 -1.424 1.00 46.91 99 GLY A C 1
ATOM 723 O O . GLY A 1 99 ? 29.961 -3.001 -0.748 1.00 46.91 99 GLY A O 1
ATOM 724 N N . GLY A 1 100 ? 30.938 -1.661 -2.246 1.00 49.53 100 GLY A N 1
ATOM 725 C CA . GLY A 1 100 ? 32.176 -2.433 -2.309 1.00 49.53 100 GLY A CA 1
ATOM 726 C C . GLY A 1 100 ? 32.895 -2.532 -0.957 1.00 49.53 100 GLY A C 1
ATOM 727 O O . GLY A 1 100 ? 32.974 -1.562 -0.211 1.00 49.53 100 GLY A O 1
ATOM 728 N N . THR A 1 101 ? 33.451 -3.707 -0.664 1.00 48.53 101 THR A N 1
ATOM 729 C CA . THR A 1 101 ? 34.857 -3.972 -0.284 1.00 48.53 101 THR A CA 1
ATOM 730 C C . THR A 1 101 ? 34.958 -5.339 0.395 1.00 48.53 101 THR A C 1
ATOM 732 O O . THR A 1 101 ? 34.353 -5.607 1.423 1.00 48.53 101 THR A O 1
ATOM 735 N N . GLY A 1 102 ? 35.767 -6.211 -0.199 1.00 41.88 102 GLY A N 1
ATOM 736 C CA . GLY A 1 102 ? 36.103 -7.528 0.329 1.00 41.88 102 GLY A CA 1
ATOM 737 C C . GLY A 1 102 ? 37.163 -8.173 -0.550 1.00 41.88 102 GLY A C 1
ATOM 738 O O . GLY A 1 102 ? 36.975 -9.275 -1.050 1.00 41.88 102 GLY A O 1
ATOM 739 N N . PHE A 1 103 ? 38.245 -7.436 -0.818 1.00 48.28 103 PHE A N 1
ATOM 740 C CA . PHE A 1 103 ? 39.467 -7.999 -1.379 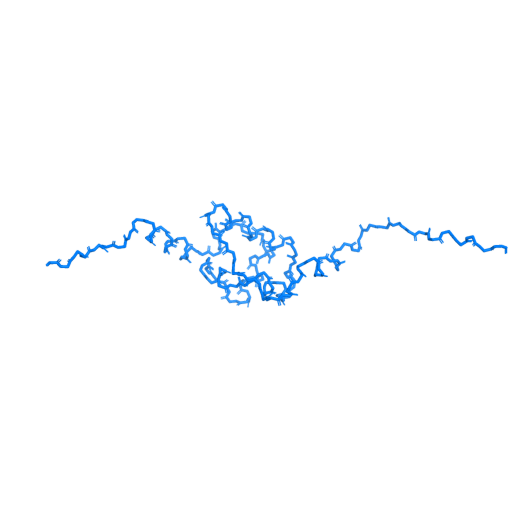1.00 48.28 103 PHE A CA 1
ATOM 741 C C . PHE A 1 103 ? 39.952 -9.057 -0.377 1.00 48.28 103 PHE A C 1
ATOM 743 O O . PHE A 1 103 ? 40.488 -8.709 0.672 1.00 48.28 103 PHE A O 1
ATOM 750 N N . MET A 1 104 ? 39.677 -10.338 -0.639 1.00 53.25 104 MET A N 1
ATOM 751 C CA . MET A 1 104 ? 40.317 -11.432 0.086 1.00 53.25 104 MET A CA 1
ATOM 752 C C . MET A 1 104 ? 41.795 -11.390 -0.287 1.00 53.25 104 MET A C 1
ATOM 754 O O . MET A 1 104 ? 42.181 -11.726 -1.405 1.00 53.25 104 MET A O 1
ATOM 758 N N . GLU A 1 105 ? 42.594 -10.899 0.652 1.00 50.06 105 GLU A N 1
ATOM 759 C CA . GLU A 1 105 ? 44.046 -10.938 0.637 1.00 50.06 105 GLU A CA 1
ATOM 760 C C . GLU A 1 105 ? 44.486 -12.391 0.415 1.00 50.06 105 GLU A C 1
ATOM 762 O O . GLU A 1 105 ? 44.313 -13.255 1.276 1.00 50.06 105 GLU A O 1
ATOM 767 N N . THR A 1 106 ? 44.984 -12.697 -0.784 1.00 55.97 106 THR A N 1
ATOM 768 C CA . THR A 1 106 ? 45.599 -13.992 -1.070 1.00 55.97 106 THR A CA 1
ATOM 769 C C . THR A 1 106 ? 46.979 -14.017 -0.428 1.00 55.97 106 THR A C 1
ATOM 771 O O . THR A 1 106 ? 47.984 -13.782 -1.095 1.00 55.97 106 THR A O 1
ATOM 774 N N . GLU A 1 107 ? 47.029 -14.318 0.865 1.00 63.19 107 GLU A N 1
ATOM 775 C CA . GLU A 1 107 ? 48.212 -14.930 1.461 1.00 63.19 107 GLU A CA 1
ATOM 776 C C . GLU A 1 107 ? 48.269 -16.384 0.973 1.00 63.19 107 GLU A C 1
ATOM 778 O O . GLU A 1 107 ? 47.652 -17.291 1.535 1.00 63.19 107 GLU A O 1
ATOM 783 N N . GLN A 1 108 ? 48.994 -16.610 -0.122 1.00 53.00 108 GLN A N 1
ATOM 784 C CA . GLN A 1 108 ? 49.577 -17.916 -0.398 1.00 53.00 108 GLN A CA 1
ATOM 785 C C . GLN A 1 108 ? 51.068 -17.730 -0.686 1.00 53.00 108 GLN A C 1
ATOM 787 O O . GLN A 1 108 ? 51.419 -17.155 -1.712 1.00 53.00 108 GLN A O 1
ATOM 792 N N . TYR A 1 109 ? 51.860 -18.179 0.296 1.00 49.62 109 TYR A N 1
ATOM 793 C CA . TYR A 1 109 ? 53.259 -18.629 0.270 1.00 49.62 109 TYR A CA 1
ATOM 794 C C . TYR A 1 109 ? 54.130 -18.292 -0.947 1.00 49.62 109 TYR A C 1
ATOM 796 O O . TYR A 1 109 ? 53.840 -18.785 -2.059 1.00 49.62 109 TYR A O 1
#

Secondary structure (DSSP, 8-state):
-----PPPHHHHHHHHHHH-BTTTTT--HHHHHHHHHTT--BHHHHHTSBHHHHHTSTT--HHHHHHHHHHHHHTT--PBPPPTT--HHHHHGGG--------------